Protein AF-A0A4Y2S2P9-F1 (afdb_monomer)

pLDDT: mean 84.43, std 17.26, range [36.56, 97.88]

Mean predicted aligned error: 10.88 Å

Structure (mmCIF, N/CA/C/O backbone):
data_AF-A0A4Y2S2P9-F1
#
_entry.id   AF-A0A4Y2S2P9-F1
#
loop_
_atom_site.group_PDB
_atom_site.id
_atom_site.type_symbol
_atom_site.label_atom_id
_atom_site.label_alt_id
_atom_site.label_comp_id
_atom_site.label_asym_id
_atom_site.label_entity_id
_atom_site.label_seq_id
_atom_site.pdbx_PDB_ins_code
_atom_site.Cartn_x
_atom_site.Cartn_y
_atom_site.Cartn_z
_atom_site.occupancy
_atom_site.B_iso_or_equiv
_atom_site.auth_seq_id
_atom_site.auth_comp_id
_atom_site.auth_asym_id
_atom_site.auth_atom_id
_atom_site.pdbx_PDB_model_num
ATOM 1 N N . MET A 1 1 ? 59.495 18.135 -15.389 1.00 42.56 1 MET A N 1
ATOM 2 C CA . MET A 1 1 ? 59.940 19.502 -15.032 1.00 42.56 1 MET A CA 1
ATOM 3 C C . MET A 1 1 ? 60.113 20.260 -16.337 1.00 42.56 1 MET A C 1
ATOM 5 O O . MET A 1 1 ? 60.839 19.697 -17.151 1.00 42.56 1 MET A O 1
ATOM 9 N N . PRO A 1 2 ? 59.490 21.429 -16.604 1.00 45.44 2 PRO A N 1
ATOM 10 C CA . PRO A 1 2 ? 58.571 22.303 -15.830 1.00 45.44 2 PRO A CA 1
ATOM 11 C C . PRO A 1 2 ? 57.097 22.162 -16.327 1.00 45.44 2 PRO A C 1
ATOM 13 O O . PRO A 1 2 ? 56.893 21.537 -17.357 1.00 45.44 2 PRO A O 1
ATOM 16 N N . VAL A 1 3 ? 55.972 22.503 -15.675 1.00 44.47 3 VAL A N 1
ATOM 17 C CA . VAL A 1 3 ? 55.506 23.464 -14.643 1.00 44.47 3 VAL A CA 1
ATOM 18 C C . VAL A 1 3 ? 54.916 24.780 -15.211 1.00 44.47 3 VAL A C 1
ATOM 20 O O . VAL A 1 3 ? 55.645 25.568 -15.799 1.00 44.47 3 VAL A O 1
ATOM 23 N N . LEU A 1 4 ? 53.617 24.994 -14.890 1.00 42.38 4 LEU A N 1
ATOM 24 C CA . LEU A 1 4 ? 52.751 26.205 -14.946 1.00 42.38 4 LEU A CA 1
ATOM 25 C C . LEU A 1 4 ? 52.303 26.680 -16.350 1.00 42.38 4 LEU A C 1
ATOM 27 O O . LEU A 1 4 ? 53.098 26.753 -17.268 1.00 42.38 4 LEU A O 1
ATOM 31 N N . SER A 1 5 ? 51.035 27.014 -16.611 1.00 36.56 5 SER A N 1
ATOM 32 C CA . SER A 1 5 ? 50.069 27.723 -15.764 1.00 36.56 5 SER A CA 1
ATOM 33 C C . SER A 1 5 ? 48.625 27.357 -16.141 1.00 36.56 5 SER A C 1
ATOM 35 O O . SER A 1 5 ? 48.214 27.493 -17.291 1.00 36.56 5 SER A O 1
ATOM 37 N N . ALA A 1 6 ? 47.860 26.905 -15.148 1.00 52.28 6 ALA A N 1
ATOM 38 C CA . ALA A 1 6 ? 46.411 26.791 -15.195 1.00 52.28 6 ALA A CA 1
ATOM 39 C C . ALA A 1 6 ? 45.817 28.088 -14.642 1.00 52.28 6 ALA A C 1
ATOM 41 O O . ALA A 1 6 ? 45.604 28.186 -13.437 1.00 52.28 6 ALA A O 1
ATOM 42 N N . VAL A 1 7 ? 45.585 29.092 -15.487 1.00 50.22 7 VAL A N 1
ATOM 43 C CA . VAL A 1 7 ? 44.859 30.302 -15.082 1.00 50.22 7 VAL A CA 1
ATOM 44 C C . VAL A 1 7 ? 44.001 30.794 -16.258 1.00 50.22 7 VAL A C 1
ATOM 46 O O . VAL A 1 7 ? 44.499 30.998 -17.359 1.00 50.22 7 VAL A O 1
ATOM 49 N N . ASP A 1 8 ? 42.704 30.947 -15.978 1.00 45.50 8 ASP A N 1
ATOM 50 C CA . ASP A 1 8 ? 41.694 31.710 -16.727 1.00 45.50 8 ASP A CA 1
ATOM 51 C C . ASP A 1 8 ? 40.999 31.134 -17.972 1.00 45.50 8 ASP A C 1
ATOM 53 O O . ASP A 1 8 ? 40.745 31.829 -18.950 1.00 45.50 8 ASP A O 1
ATOM 57 N N . LEU A 1 9 ? 40.455 29.920 -17.846 1.00 45.88 9 LEU A N 1
ATOM 58 C CA . LEU A 1 9 ? 39.192 29.568 -18.521 1.00 45.88 9 LEU A CA 1
ATOM 59 C C . LEU A 1 9 ? 38.060 29.432 -17.493 1.00 45.88 9 LEU A C 1
ATOM 61 O O . LEU A 1 9 ? 37.454 28.382 -17.304 1.00 45.88 9 LEU A O 1
ATOM 65 N N . LYS A 1 10 ? 37.783 30.541 -16.798 1.00 52.06 10 LYS A N 1
ATOM 66 C CA . LYS A 1 10 ? 36.570 30.755 -15.993 1.00 52.06 10 LYS A CA 1
ATOM 67 C C . LYS A 1 10 ? 35.602 31.669 -16.760 1.00 52.06 10 LYS A C 1
ATOM 69 O O . LYS A 1 10 ? 35.110 32.657 -16.231 1.00 52.06 10 LYS A O 1
ATOM 74 N N . VAL A 1 11 ? 35.353 31.374 -18.037 1.00 51.25 11 VAL A N 1
ATOM 75 C CA . VAL A 1 11 ? 34.374 32.119 -18.843 1.00 51.25 11 VAL A CA 1
ATOM 76 C C . VAL A 1 11 ? 32.996 31.484 -18.646 1.00 51.25 11 VAL A C 1
ATOM 78 O O . VAL A 1 11 ? 32.699 30.440 -19.212 1.00 51.25 11 VAL A O 1
ATOM 81 N N . ASN A 1 12 ? 32.205 32.110 -17.770 1.00 50.22 12 ASN A N 1
ATOM 82 C CA . ASN A 1 12 ? 30.737 32.096 -17.679 1.00 50.22 12 ASN A CA 1
ATOM 83 C C . ASN A 1 12 ? 29.993 30.987 -18.452 1.00 50.22 12 ASN A C 1
ATOM 85 O O . ASN A 1 12 ? 29.427 31.241 -19.515 1.00 50.22 12 ASN A O 1
ATOM 89 N N . LEU A 1 13 ? 29.884 29.788 -17.870 1.00 56.06 13 LEU A N 1
ATOM 90 C CA . LEU A 1 13 ? 28.815 28.868 -18.253 1.00 56.06 13 LEU A CA 1
ATOM 91 C C . LEU A 1 13 ? 27.548 29.310 -17.495 1.00 56.06 13 LEU A C 1
ATOM 93 O O . LEU A 1 13 ? 27.602 29.379 -16.260 1.00 56.06 13 LEU A O 1
ATOM 97 N N . PRO A 1 14 ? 26.418 29.634 -18.161 1.00 53.72 14 PRO A N 1
ATOM 98 C CA . PRO A 1 14 ? 25.154 29.807 -17.449 1.00 53.72 14 PRO A CA 1
ATOM 99 C C . PRO A 1 14 ? 24.926 28.541 -16.623 1.00 53.72 14 PRO A C 1
ATOM 101 O O . PRO A 1 14 ? 25.331 27.462 -17.055 1.00 53.72 14 PRO A O 1
ATOM 104 N N . ARG A 1 15 ? 24.344 28.656 -15.423 1.00 59.75 15 ARG A N 1
ATOM 105 C CA . ARG A 1 15 ? 24.010 27.498 -14.582 1.00 59.75 15 ARG A CA 1
ATOM 106 C C . ARG A 1 15 ? 23.039 26.585 -15.338 1.00 59.75 15 ARG A C 1
ATOM 108 O O . ARG A 1 15 ? 21.835 26.648 -15.117 1.00 59.75 15 ARG A O 1
ATOM 115 N N . LEU A 1 16 ? 23.544 25.750 -16.238 1.00 61.72 16 LEU A N 1
ATOM 116 C CA . LEU A 1 16 ? 22.800 24.658 -16.816 1.00 61.72 16 LEU A CA 1
ATOM 117 C C . LEU A 1 16 ? 22.726 23.644 -15.683 1.00 61.72 16 LEU A C 1
ATOM 119 O O . LEU A 1 16 ? 23.666 22.889 -15.441 1.00 61.72 16 LEU A O 1
ATOM 123 N N . SER A 1 17 ? 21.656 23.719 -14.895 1.00 68.69 17 SER A N 1
ATOM 124 C CA . SER A 1 17 ? 21.305 22.636 -13.993 1.00 68.69 17 SER A CA 1
ATOM 125 C C . SER A 1 17 ? 21.122 21.413 -14.876 1.00 68.69 17 SER A C 1
ATOM 127 O O . SER A 1 17 ? 20.101 21.302 -15.554 1.00 68.69 17 SER A O 1
ATOM 129 N N . VAL A 1 18 ? 22.134 20.549 -14.942 1.00 73.50 18 VAL A N 1
ATOM 130 C CA . VAL A 1 18 ? 21.986 19.240 -15.569 1.00 73.50 18 VAL A CA 1
ATOM 131 C C . VAL A 1 18 ? 20.805 18.591 -14.851 1.00 73.50 18 VAL A C 1
ATOM 133 O O . VAL A 1 18 ? 20.877 18.437 -13.627 1.00 73.50 18 VAL A O 1
ATOM 136 N N . PRO A 1 19 ? 19.682 18.321 -15.539 1.00 75.94 19 PRO A N 1
ATOM 137 C CA . PRO A 1 19 ? 18.554 17.688 -14.888 1.00 75.94 19 PRO A CA 1
ATOM 138 C C . PRO A 1 19 ? 19.038 16.346 -14.342 1.00 75.94 19 PRO A C 1
ATOM 140 O O . PRO A 1 19 ? 19.625 15.544 -15.066 1.00 75.94 19 PRO A O 1
ATOM 143 N N . VAL A 1 20 ? 18.851 16.137 -13.041 1.00 84.62 20 VAL A N 1
ATOM 144 C CA . VAL A 1 20 ? 19.130 14.846 -12.416 1.00 84.62 20 VAL A CA 1
ATOM 145 C C . VAL A 1 20 ? 18.171 13.837 -13.036 1.00 84.62 20 VAL A C 1
ATOM 147 O O . VAL A 1 20 ? 16.954 14.019 -12.952 1.00 84.62 20 VAL A O 1
ATOM 150 N N . SER A 1 21 ? 18.713 12.795 -13.667 1.00 85.81 21 SER A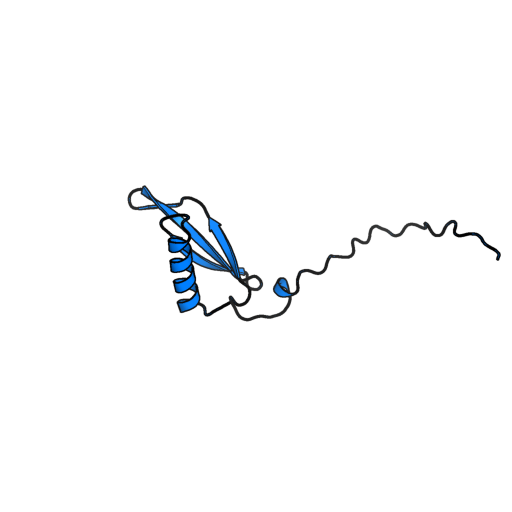 N 1
ATOM 151 C CA . SER A 1 21 ? 17.910 11.680 -14.166 1.00 85.81 21 SER A CA 1
ATOM 152 C C . SER A 1 21 ? 17.105 11.083 -13.015 1.00 85.81 21 SER A C 1
ATOM 154 O O . SER A 1 21 ? 17.637 10.833 -11.931 1.00 85.81 21 SER A O 1
ATOM 156 N N . LEU A 1 22 ? 15.807 10.881 -13.237 1.00 84.19 22 LEU A N 1
ATOM 157 C CA . LEU A 1 22 ? 14.967 10.190 -12.265 1.00 84.19 22 LEU A CA 1
ATOM 158 C C . LEU A 1 22 ? 15.442 8.728 -12.127 1.00 84.19 22 LEU A C 1
ATOM 160 O O . LEU A 1 22 ? 15.995 8.182 -13.083 1.00 84.19 22 LEU A O 1
ATOM 164 N N . PRO A 1 23 ? 15.238 8.087 -10.960 1.00 86.12 23 PRO A N 1
ATOM 165 C CA . PRO A 1 23 ? 15.485 6.655 -10.801 1.00 86.12 23 PRO A CA 1
ATOM 166 C C . PRO A 1 23 ? 14.756 5.845 -11.879 1.00 86.12 23 PRO A C 1
ATOM 168 O O . PRO A 1 23 ? 13.619 6.186 -12.210 1.00 86.12 23 PRO A O 1
ATOM 171 N N . ALA A 1 24 ? 15.391 4.781 -12.382 1.00 84.00 24 ALA A N 1
ATOM 172 C CA . ALA A 1 24 ? 14.847 3.925 -13.441 1.00 84.00 24 ALA A CA 1
ATOM 173 C C . ALA A 1 24 ? 13.432 3.421 -13.111 1.00 84.00 24 ALA A C 1
ATOM 175 O O . ALA A 1 24 ? 12.542 3.511 -13.948 1.00 84.00 24 ALA A O 1
ATOM 176 N N . ASP A 1 25 ? 13.183 3.067 -11.850 1.00 79.94 25 ASP A N 1
ATOM 177 C CA . ASP A 1 25 ? 11.887 2.603 -11.331 1.00 79.94 25 ASP A CA 1
ATOM 178 C C . ASP A 1 25 ? 10.736 3.628 -11.457 1.00 79.94 25 ASP A C 1
ATOM 180 O O . ASP A 1 25 ? 9.586 3.333 -11.127 1.00 79.94 25 ASP A O 1
ATOM 184 N N . ARG A 1 26 ? 11.033 4.866 -11.882 1.00 78.44 26 ARG A N 1
ATOM 185 C CA . ARG A 1 26 ? 10.052 5.930 -12.155 1.00 78.44 26 ARG A CA 1
ATOM 186 C C . ARG A 1 26 ? 9.900 6.280 -13.636 1.00 78.44 26 ARG A C 1
ATOM 188 O O . ARG A 1 26 ? 9.119 7.180 -13.942 1.00 78.44 26 ARG A O 1
ATOM 195 N N . VAL A 1 27 ? 10.668 5.653 -14.524 1.00 82.25 27 VAL A N 1
ATOM 196 C CA . VAL A 1 27 ? 10.759 6.050 -15.939 1.00 82.25 27 VAL A CA 1
ATOM 197 C C . VAL A 1 27 ? 10.679 4.859 -16.885 1.00 82.25 27 VAL A C 1
ATOM 199 O O . VAL A 1 27 ? 10.078 4.991 -17.946 1.00 82.25 27 VAL A O 1
ATOM 202 N N . GLU A 1 28 ? 11.262 3.723 -16.510 1.00 86.06 28 GLU A N 1
ATOM 203 C CA . GLU A 1 28 ? 11.196 2.489 -17.289 1.00 86.06 28 GLU A CA 1
ATOM 204 C C . GLU A 1 28 ? 9.805 1.865 -17.179 1.00 86.06 28 GLU A C 1
ATOM 206 O O . GLU A 1 28 ? 9.201 1.888 -16.107 1.00 86.06 28 GLU A O 1
ATOM 211 N N . ASP A 1 29 ? 9.306 1.305 -18.280 1.00 84.50 29 ASP A N 1
ATOM 212 C CA . ASP A 1 29 ? 8.022 0.607 -18.297 1.00 84.50 29 ASP A CA 1
ATOM 213 C C . ASP A 1 29 ? 8.061 -0.622 -17.373 1.00 84.50 29 ASP A C 1
ATOM 215 O O . ASP A 1 29 ? 9.005 -1.412 -17.399 1.00 84.50 29 ASP A O 1
ATOM 219 N N . SER A 1 30 ? 7.008 -0.809 -16.578 1.00 86.44 30 SER A N 1
ATOM 220 C CA . SER A 1 30 ? 6.827 -1.973 -15.704 1.00 86.44 30 SER A CA 1
ATOM 221 C C . SER A 1 30 ? 5.354 -2.363 -15.631 1.00 86.44 30 SER A C 1
ATOM 223 O O . SER A 1 30 ? 4.482 -1.631 -16.094 1.00 86.44 30 SER A O 1
ATOM 225 N N . ALA A 1 31 ? 5.024 -3.530 -15.094 1.00 89.06 31 ALA A N 1
ATOM 226 C CA . ALA A 1 31 ? 3.635 -3.905 -14.884 1.00 89.06 31 ALA A CA 1
ATOM 227 C C . ALA A 1 31 ? 2.974 -3.027 -13.802 1.00 89.06 31 ALA A C 1
ATOM 229 O O . ALA A 1 31 ? 3.605 -2.480 -12.892 1.00 89.06 31 ALA A O 1
ATOM 230 N N . VAL A 1 32 ? 1.646 -2.888 -13.872 1.00 90.00 32 VAL A N 1
ATOM 231 C CA . VAL A 1 32 ? 0.890 -2.148 -12.852 1.00 90.00 32 VAL A CA 1
ATOM 232 C C . VAL A 1 32 ? 1.091 -2.822 -11.491 1.00 90.00 32 VAL A C 1
ATOM 234 O O . VAL A 1 32 ? 0.784 -3.999 -11.346 1.00 90.00 32 VAL A O 1
ATOM 237 N N . PHE A 1 33 ? 1.538 -2.048 -10.496 1.00 92.19 33 PHE A N 1
ATOM 238 C CA . PHE A 1 33 ? 1.917 -2.519 -9.154 1.00 92.19 33 PHE A CA 1
ATOM 239 C C . PHE A 1 33 ? 3.178 -3.403 -9.074 1.00 92.19 33 PHE A C 1
ATOM 241 O O . PHE A 1 33 ? 3.367 -4.054 -8.055 1.00 92.19 33 PHE A O 1
ATOM 248 N N . GLU A 1 34 ? 4.064 -3.377 -10.072 1.00 92.56 34 GLU A N 1
ATOM 249 C CA . GLU A 1 34 ? 5.398 -3.996 -9.959 1.00 92.56 34 GLU A CA 1
ATOM 250 C C . GLU A 1 34 ? 6.309 -3.176 -9.030 1.00 92.56 34 GLU A C 1
ATOM 252 O O . GLU A 1 34 ? 6.881 -3.677 -8.072 1.00 92.56 34 GLU A O 1
ATOM 257 N N . VAL A 1 35 ? 6.349 -1.853 -9.216 1.00 92.38 35 VAL A N 1
ATOM 258 C CA . VAL A 1 35 ? 7.040 -0.942 -8.291 1.00 92.38 35 VAL A CA 1
ATOM 259 C C . VAL A 1 35 ? 6.013 -0.252 -7.400 1.00 92.38 35 VAL A C 1
ATOM 261 O O . VAL A 1 35 ? 5.240 0.598 -7.865 1.00 92.38 35 VAL A O 1
ATOM 264 N N . VAL A 1 36 ? 6.006 -0.613 -6.112 1.00 94.75 36 VAL A N 1
ATOM 265 C CA . VAL A 1 36 ? 5.005 -0.149 -5.141 1.00 94.75 36 VAL A CA 1
ATOM 266 C C . VAL A 1 36 ? 5.636 0.638 -3.999 1.00 94.75 36 VAL A C 1
ATOM 268 O O . VAL A 1 36 ? 6.449 0.118 -3.242 1.00 94.75 36 VAL A O 1
ATOM 271 N N . GLY A 1 37 ? 5.199 1.884 -3.825 1.00 94.69 37 GLY A N 1
ATOM 272 C CA . GLY A 1 37 ? 5.413 2.647 -2.598 1.00 94.69 37 GLY A CA 1
ATOM 273 C C . GLY A 1 37 ? 4.290 2.381 -1.599 1.00 94.69 37 GLY A C 1
ATOM 274 O O . GLY A 1 37 ? 3.121 2.340 -1.988 1.00 94.69 37 GLY A O 1
ATOM 275 N N . VAL A 1 38 ? 4.632 2.230 -0.321 1.00 96.44 38 VAL A N 1
ATOM 276 C CA . VAL A 1 38 ? 3.675 1.969 0.762 1.00 96.44 38 VAL A CA 1
ATOM 277 C C . VAL A 1 38 ? 3.703 3.114 1.764 1.00 96.44 38 VAL A C 1
ATOM 279 O O . VAL A 1 38 ? 4.778 3.497 2.218 1.00 96.44 38 VAL A O 1
ATOM 282 N N . ASP A 1 39 ? 2.531 3.619 2.134 1.00 96.00 39 ASP A N 1
ATOM 283 C CA . ASP A 1 39 ? 2.381 4.624 3.189 1.00 96.00 39 ASP A CA 1
ATOM 284 C C . ASP A 1 39 ? 1.145 4.341 4.060 1.00 96.00 39 ASP A C 1
ATOM 286 O O . ASP A 1 39 ? 0.283 3.534 3.703 1.00 96.00 39 ASP A O 1
ATOM 290 N N . LEU A 1 40 ? 1.059 4.989 5.218 1.00 95.75 40 LEU A N 1
ATOM 291 C CA . LEU A 1 40 ? -0.054 4.894 6.158 1.00 95.75 40 LEU A CA 1
ATOM 292 C C . LEU A 1 40 ? -0.589 6.293 6.462 1.00 95.75 40 LEU A C 1
ATOM 294 O O . LEU A 1 40 ? 0.060 7.096 7.131 1.00 95.75 40 LEU A O 1
ATOM 298 N N . ALA A 1 41 ? -1.814 6.569 6.019 1.00 94.88 41 ALA A N 1
ATOM 299 C CA . ALA A 1 41 ? -2.507 7.806 6.347 1.00 94.88 41 ALA A CA 1
ATOM 300 C C . ALA A 1 41 ? -3.329 7.639 7.626 1.00 94.88 41 ALA A C 1
ATOM 302 O O . ALA A 1 41 ? -3.926 6.587 7.870 1.00 94.88 41 ALA A O 1
ATOM 303 N N . GLY A 1 42 ? -3.310 8.709 8.426 1.00 85.81 42 GLY A N 1
ATOM 304 C CA . GLY A 1 42 ? -3.704 8.760 9.830 1.00 85.81 42 GLY A CA 1
ATOM 305 C C . GLY A 1 42 ? -5.152 8.380 10.165 1.00 85.81 42 GLY A C 1
ATOM 306 O O . GLY A 1 42 ? -5.870 7.798 9.355 1.00 85.81 42 GLY A O 1
ATOM 307 N N . PRO A 1 43 ? -5.585 8.681 11.404 1.00 89.75 43 PRO A N 1
ATOM 308 C CA . PRO A 1 43 ? -6.824 8.141 11.935 1.00 89.75 43 PRO A CA 1
ATOM 309 C C . PRO A 1 43 ? -8.034 8.681 11.171 1.00 89.75 43 PRO A C 1
ATOM 311 O O . PRO A 1 43 ? -8.434 9.833 11.329 1.00 89.75 43 PRO A O 1
ATOM 314 N N . LEU A 1 44 ? -8.628 7.813 10.364 1.00 94.06 44 LEU A N 1
ATOM 315 C CA . LEU A 1 44 ? -9.941 7.991 9.779 1.00 94.06 44 LEU A CA 1
ATOM 316 C C . LEU A 1 44 ? -10.976 7.465 10.770 1.00 94.06 44 LEU A C 1
ATOM 318 O O . LEU A 1 44 ? -10.765 6.450 11.434 1.00 94.06 44 LEU A O 1
ATOM 322 N N . TYR A 1 45 ? -12.112 8.145 10.857 1.00 94.62 45 TYR A N 1
ATOM 323 C CA . TYR A 1 45 ? -13.233 7.696 11.671 1.00 94.62 45 TYR A CA 1
ATOM 324 C C . TYR A 1 45 ? -14.332 7.193 10.746 1.00 94.62 45 TYR A C 1
ATOM 326 O O . TYR A 1 45 ? -14.949 7.970 10.018 1.00 94.62 45 TYR A O 1
ATOM 334 N N . ILE A 1 46 ? -14.560 5.881 10.759 1.00 91.25 46 ILE A N 1
ATOM 335 C CA . ILE A 1 46 ? -15.715 5.288 10.080 1.00 91.25 46 ILE A CA 1
ATOM 336 C C . ILE A 1 46 ? -16.958 5.408 10.972 1.00 91.25 46 ILE A C 1
ATOM 338 O O . ILE A 1 46 ? -16.900 5.929 12.092 1.00 91.25 46 ILE A O 1
ATOM 342 N N . LYS A 1 47 ? -18.111 4.942 10.472 1.00 92.06 47 LYS A N 1
ATOM 343 C CA . LYS A 1 47 ? -19.375 4.939 11.227 1.00 92.06 47 LYS A CA 1
ATOM 344 C C . LYS A 1 47 ? -19.154 4.388 12.644 1.00 92.06 47 LYS A C 1
ATOM 346 O O . LYS A 1 47 ? -18.357 3.476 12.837 1.00 92.06 47 LYS A O 1
ATOM 351 N N . GLN A 1 48 ? -19.867 4.959 13.618 1.00 90.50 48 GLN A N 1
ATOM 352 C CA . GLN A 1 48 ? -19.729 4.649 15.053 1.00 90.50 48 GLN A CA 1
ATOM 353 C C . GLN A 1 48 ? -18.397 5.113 15.673 1.00 90.50 48 GLN A C 1
ATOM 355 O O . GLN A 1 48 ? -17.966 4.567 16.683 1.00 90.50 48 GLN A O 1
ATOM 360 N N . SER A 1 49 ? -17.743 6.120 15.082 1.00 89.88 49 SER A N 1
ATOM 361 C CA . SER A 1 49 ? -16.501 6.716 15.600 1.00 89.88 49 SER A CA 1
ATOM 362 C C . SER A 1 49 ? -15.353 5.709 15.757 1.00 89.88 49 SER A C 1
ATOM 364 O O . SER A 1 49 ? -14.456 5.898 16.578 1.00 89.88 49 SER A O 1
ATOM 366 N N . THR A 1 50 ? -15.361 4.639 14.955 1.00 93.31 50 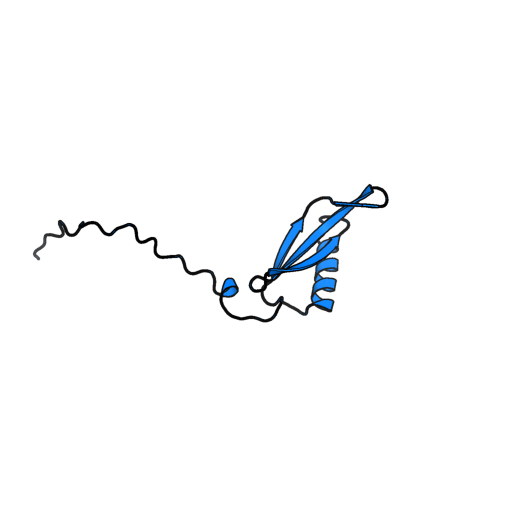THR A N 1
ATOM 367 C CA . THR A 1 50 ? -14.284 3.645 14.968 1.00 93.31 50 THR A CA 1
ATOM 368 C C . THR A 1 50 ? -13.070 4.210 14.245 1.00 93.31 50 THR A C 1
ATOM 370 O O . THR A 1 50 ? -13.151 4.580 13.073 1.00 93.31 50 THR A O 1
ATOM 373 N N . LYS A 1 51 ? -11.942 4.270 14.954 1.00 94.31 51 LYS A N 1
ATOM 374 C CA . LYS A 1 51 ? -10.658 4.719 14.418 1.00 94.31 51 LYS A CA 1
ATOM 375 C C . LYS A 1 51 ? -10.044 3.629 13.540 1.00 94.31 51 LYS A C 1
ATOM 377 O O . LYS A 1 51 ? -9.824 2.516 14.010 1.00 94.31 51 LYS A O 1
ATOM 382 N N . VAL A 1 52 ? -9.709 3.977 12.307 1.00 96.19 52 VAL A N 1
ATOM 383 C CA . VAL A 1 52 ? -8.962 3.138 11.362 1.00 96.19 52 VAL A CA 1
ATOM 384 C C . VAL A 1 52 ? -7.845 3.959 10.725 1.00 96.19 52 VAL A C 1
ATOM 386 O O . VAL A 1 52 ? -7.863 5.184 10.786 1.00 96.19 52 VAL A O 1
ATOM 389 N N . LEU A 1 53 ? -6.867 3.304 10.118 1.00 96.88 53 LEU A N 1
ATOM 390 C CA . LEU A 1 53 ? -5.859 3.935 9.270 1.00 96.88 53 LEU A CA 1
ATOM 391 C C . LEU A 1 53 ? -6.023 3.415 7.846 1.00 96.88 53 LEU A C 1
ATOM 393 O O . LEU A 1 53 ? -6.481 2.289 7.651 1.00 96.88 53 LEU A O 1
ATOM 397 N N . ALA A 1 54 ? -5.640 4.222 6.862 1.00 97.00 54 ALA A N 1
ATOM 398 C CA . ALA A 1 54 ? -5.598 3.785 5.473 1.00 97.00 54 ALA A CA 1
ATOM 399 C C . ALA A 1 54 ? -4.168 3.393 5.103 1.00 97.00 54 ALA A C 1
ATOM 401 O O . ALA A 1 54 ? -3.260 4.216 5.204 1.00 97.00 54 ALA A O 1
ATOM 402 N N . VAL A 1 55 ? -3.973 2.157 4.654 1.00 97.88 55 VAL A N 1
ATOM 403 C CA . VAL A 1 55 ? -2.741 1.729 3.992 1.00 97.88 55 VAL A CA 1
ATOM 404 C C . VAL A 1 55 ? -2.847 2.102 2.520 1.00 97.88 55 VAL A C 1
ATOM 406 O O . VAL A 1 55 ? -3.818 1.741 1.852 1.00 97.88 55 VAL A O 1
ATOM 409 N N . LEU A 1 56 ? -1.854 2.829 2.020 1.00 97.38 56 LEU A N 1
ATOM 410 C CA . LEU A 1 56 ? -1.766 3.279 0.640 1.00 97.38 56 LEU A CA 1
ATOM 411 C C . LEU A 1 56 ? -0.711 2.459 -0.087 1.00 97.38 56 LEU A C 1
ATOM 413 O O . LEU A 1 56 ? 0.472 2.567 0.219 1.00 97.38 56 LEU A O 1
ATOM 417 N N . TYR A 1 57 ? -1.136 1.686 -1.079 1.00 97.19 57 TYR A N 1
ATOM 418 C CA . TYR A 1 57 ? -0.249 1.030 -2.032 1.00 97.19 57 TYR A CA 1
ATOM 419 C C . TYR A 1 57 ? -0.264 1.833 -3.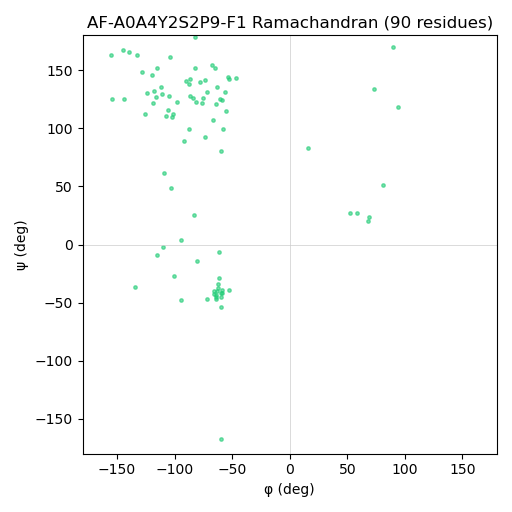327 1.00 97.19 57 TYR A C 1
ATOM 421 O O . TYR A 1 57 ? -1.284 1.919 -4.016 1.00 97.19 57 TYR A O 1
ATOM 429 N N . THR A 1 58 ? 0.863 2.458 -3.635 1.00 95.62 58 THR A N 1
ATOM 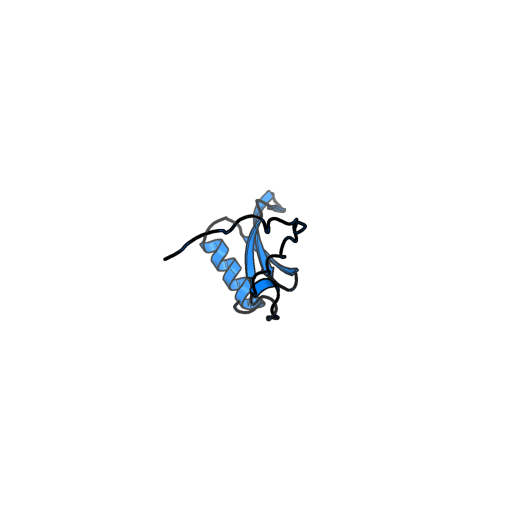430 C CA . THR A 1 58 ? 1.011 3.409 -4.737 1.00 95.62 58 THR A CA 1
ATOM 431 C C . THR A 1 58 ? 1.891 2.815 -5.822 1.00 95.62 58 THR A C 1
ATOM 433 O O . THR A 1 58 ? 2.973 2.323 -5.532 1.00 95.62 58 THR A O 1
ATOM 436 N N . CYS A 1 59 ? 1.446 2.839 -7.075 1.00 93.00 59 CYS A N 1
ATOM 437 C CA . CYS A 1 59 ? 2.270 2.405 -8.201 1.00 93.00 59 CYS A CA 1
ATOM 438 C C . CYS A 1 59 ? 3.131 3.570 -8.705 1.00 93.00 59 CYS A C 1
ATOM 440 O O . CYS A 1 59 ? 2.594 4.638 -9.018 1.00 93.00 59 CYS A O 1
ATOM 442 N N . ALA A 1 60 ? 4.446 3.354 -8.813 1.00 87.56 60 ALA A N 1
ATOM 443 C CA . ALA A 1 60 ? 5.414 4.403 -9.140 1.00 87.56 60 ALA A CA 1
ATOM 444 C C . ALA A 1 60 ? 5.210 5.036 -10.530 1.00 87.56 60 ALA A C 1
ATOM 446 O O . ALA A 1 60 ? 5.421 6.239 -10.684 1.00 87.56 60 ALA A O 1
ATOM 447 N N . LEU A 1 61 ? 4.763 4.253 -11.516 1.00 85.81 61 LEU A N 1
ATOM 448 C CA . LEU A 1 61 ? 4.645 4.694 -12.911 1.00 85.81 61 LEU A CA 1
ATOM 449 C C . LEU A 1 61 ? 3.249 5.217 -13.255 1.00 85.81 61 LEU A C 1
ATOM 451 O O . LEU A 1 61 ? 3.088 6.300 -13.815 1.00 85.81 61 LEU A O 1
ATOM 455 N N . TYR A 1 62 ? 2.215 4.462 -12.884 1.00 87.25 62 TYR A N 1
ATOM 456 C CA . TYR A 1 62 ? 0.860 4.687 -13.399 1.00 87.25 62 TYR A CA 1
ATOM 457 C C . TYR A 1 62 ? -0.017 5.570 -12.515 1.00 87.25 62 TYR A C 1
ATOM 459 O O . TYR A 1 62 ? -1.202 5.731 -12.799 1.00 87.25 62 TYR A O 1
ATOM 467 N N . ARG A 1 63 ? 0.525 6.118 -11.416 1.00 86.06 63 ARG A N 1
ATOM 468 C CA . ARG A 1 63 ? -0.248 6.865 -10.403 1.00 86.06 63 ARG A CA 1
ATOM 469 C C . ARG A 1 63 ? -1.469 6.082 -9.889 1.00 86.06 63 ARG A C 1
ATOM 471 O O . ARG A 1 63 ? -2.461 6.671 -9.464 1.00 86.06 63 ARG A O 1
ATOM 478 N N . ALA A 1 64 ? -1.402 4.752 -9.940 1.00 92.06 64 ALA A N 1
ATOM 479 C CA . ALA A 1 64 ? -2.453 3.879 -9.442 1.00 92.06 64 ALA A CA 1
ATOM 480 C C . ALA A 1 64 ? -2.370 3.788 -7.915 1.00 92.06 64 ALA A C 1
ATOM 482 O O . ALA A 1 64 ? -1.279 3.695 -7.349 1.00 92.06 64 ALA A O 1
ATOM 483 N N . LEU A 1 65 ? -3.529 3.795 -7.260 1.00 94.69 65 LEU A N 1
ATOM 484 C CA . LEU A 1 65 ? -3.655 3.705 -5.808 1.00 94.69 65 LEU A CA 1
ATOM 485 C C . LEU A 1 65 ? -4.549 2.518 -5.444 1.00 94.69 65 LEU A C 1
ATOM 487 O O . LEU A 1 65 ? -5.655 2.373 -5.967 1.00 94.69 65 LEU A O 1
ATOM 491 N N . HIS A 1 66 ? -4.081 1.679 -4.525 1.00 96.19 66 HIS A N 1
ATOM 492 C CA . HIS A 1 66 ? -4.897 0.690 -3.833 1.00 96.19 66 HIS A CA 1
ATOM 493 C C . HIS A 1 66 ? -4.920 1.032 -2.346 1.00 96.19 66 HIS A C 1
ATOM 495 O O . HIS A 1 66 ? -3.873 1.227 -1.735 1.00 96.19 66 HIS A O 1
ATOM 501 N N . LEU A 1 67 ? -6.123 1.134 -1.788 1.00 96.12 67 LEU A N 1
ATOM 502 C CA . LEU A 1 67 ? -6.343 1.514 -0.400 1.00 96.12 67 LEU A CA 1
ATOM 503 C C . LEU A 1 67 ? -6.897 0.324 0.371 1.00 96.12 67 LEU A C 1
ATOM 505 O O . LEU A 1 67 ? -7.820 -0.343 -0.097 1.00 96.12 67 LEU A O 1
ATOM 509 N N . GLU A 1 68 ? -6.356 0.112 1.561 1.00 96.69 68 GLU A N 1
ATOM 510 C CA . GLU A 1 68 ? -6.847 -0.857 2.537 1.00 96.69 68 GLU A CA 1
ATOM 511 C C . GLU A 1 68 ? -7.048 -0.179 3.889 1.00 96.69 68 GLU A C 1
ATOM 513 O O . GLU A 1 68 ? -6.342 0.772 4.222 1.00 96.69 68 GLU A O 1
ATOM 518 N N . LEU A 1 69 ? -8.021 -0.646 4.670 1.00 95.88 69 LEU A N 1
ATOM 519 C CA . LEU A 1 69 ? -8.294 -0.095 5.998 1.00 95.88 69 LEU A CA 1
ATOM 520 C C . LEU A 1 69 ? -7.785 -1.047 7.075 1.00 95.88 69 LEU A C 1
ATOM 522 O O . LEU A 1 69 ? -8.151 -2.219 7.109 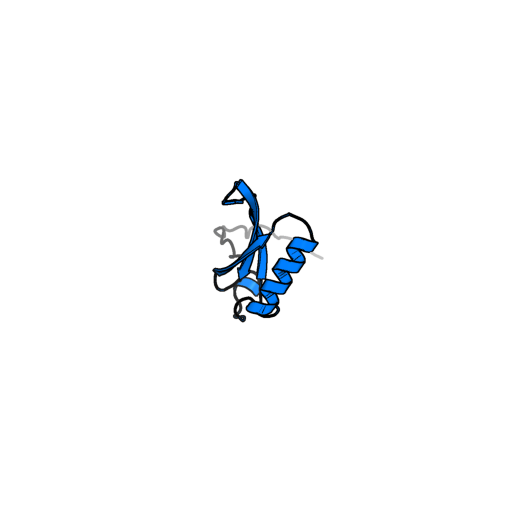1.00 95.88 69 LEU A O 1
ATOM 526 N N . VAL A 1 70 ? -6.990 -0.521 8.003 1.00 96.69 70 VAL A N 1
ATOM 527 C CA . VAL A 1 70 ? -6.457 -1.275 9.142 1.00 96.69 70 VAL A CA 1
ATOM 528 C C . VAL A 1 70 ? -6.915 -0.665 10.461 1.00 96.69 70 VAL A C 1
ATOM 530 O O . VAL A 1 70 ? -7.064 0.547 10.598 1.00 96.69 70 VAL A O 1
ATOM 533 N N . SER A 1 71 ? -7.135 -1.505 11.468 1.00 94.06 71 SER A N 1
ATOM 534 C CA . SER A 1 71 ? -7.609 -1.074 12.791 1.00 94.06 71 SER A CA 1
ATOM 535 C C . SER A 1 71 ? -6.500 -0.519 13.695 1.00 94.06 71 SER A C 1
ATOM 537 O O . SER A 1 71 ? -6.782 0.090 14.727 1.00 94.06 71 SER A O 1
ATOM 539 N N . SER A 1 72 ? -5.229 -0.733 13.346 1.00 94.06 72 SER A N 1
ATOM 540 C CA . SER A 1 72 ? -4.078 -0.326 14.156 1.00 94.06 72 SER A CA 1
ATOM 541 C C . SER A 1 72 ? -2.822 -0.138 13.306 1.00 94.06 72 SER A C 1
ATOM 543 O O . SER A 1 72 ? -2.736 -0.649 12.194 1.00 94.06 72 SER A O 1
ATOM 545 N N . LEU A 1 73 ? -1.825 0.553 13.865 1.00 94.69 73 LEU A N 1
ATOM 546 C CA . LEU A 1 73 ? -0.481 0.705 13.291 1.00 94.69 73 LEU A CA 1
ATOM 547 C C . LEU A 1 73 ? 0.427 -0.504 13.615 1.00 94.69 73 LEU A C 1
ATOM 549 O O . LEU A 1 73 ? 1.641 -0.366 13.731 1.00 94.69 73 LEU A O 1
ATOM 553 N N . SER A 1 74 ? -0.157 -1.678 13.865 1.00 95.81 74 SER A N 1
ATOM 554 C CA . SER A 1 74 ? 0.611 -2.882 14.191 1.00 95.81 74 SER A CA 1
ATOM 555 C C . SER A 1 74 ? 1.136 -3.563 12.928 1.00 95.81 74 SER A C 1
ATOM 557 O O . SER A 1 74 ? 0.519 -3.498 11.861 1.00 95.81 74 SER A O 1
ATOM 559 N N . THR A 1 75 ? 2.260 -4.267 13.064 1.00 97.31 75 THR A N 1
ATOM 560 C CA . THR A 1 75 ? 2.838 -5.065 11.976 1.00 97.31 75 THR A CA 1
ATOM 561 C C . THR A 1 75 ? 1.865 -6.132 11.484 1.00 97.31 75 THR A C 1
ATOM 563 O O . THR A 1 75 ? 1.737 -6.318 10.280 1.00 97.31 75 THR A O 1
ATOM 566 N N . ASP A 1 76 ? 1.122 -6.780 12.382 1.00 97.88 76 ASP A N 1
ATOM 567 C CA . ASP A 1 76 ? 0.155 -7.817 12.008 1.00 97.88 76 ASP A CA 1
ATOM 568 C C . ASP A 1 76 ? -0.989 -7.260 11.156 1.00 97.88 76 ASP A C 1
ATOM 570 O O . ASP A 1 76 ? -1.350 -7.849 10.133 1.00 97.88 76 ASP A O 1
ATOM 574 N N . ALA A 1 77 ? -1.523 -6.091 11.529 1.00 96.62 77 ALA A N 1
ATOM 575 C CA . ALA A 1 77 ? -2.556 -5.423 10.745 1.00 96.62 77 ALA A CA 1
ATOM 576 C C . ALA A 1 77 ? -2.034 -5.019 9.356 1.00 96.62 77 ALA A C 1
ATOM 578 O O . ALA A 1 77 ? -2.730 -5.205 8.354 1.00 96.62 77 ALA A O 1
ATOM 579 N N . PHE A 1 78 ? -0.789 -4.539 9.277 1.00 97.12 78 PHE A N 1
ATOM 580 C CA . PHE A 1 78 ? -0.136 -4.245 8.003 1.00 97.12 78 PHE A CA 1
ATOM 581 C C . PHE A 1 78 ? 0.076 -5.500 7.144 1.00 97.12 78 PHE A C 1
ATOM 583 O O . PHE A 1 78 ? -0.260 -5.492 5.962 1.00 97.12 78 PHE A O 1
ATOM 590 N N . LEU A 1 79 ? 0.592 -6.592 7.714 1.00 97.56 79 LEU A N 1
ATOM 591 C CA . LEU A 1 79 ? 0.838 -7.839 6.982 1.00 97.56 79 LEU A CA 1
ATOM 592 C C . LEU A 1 79 ? -0.458 -8.440 6.432 1.00 97.56 79 LEU A C 1
ATOM 594 O O . LEU A 1 79 ? -0.465 -8.964 5.318 1.00 97.56 79 LEU A O 1
ATOM 598 N N . LEU A 1 80 ? -1.562 -8.343 7.178 1.00 97.75 80 LEU A N 1
ATOM 599 C CA . LEU A 1 80 ? -2.877 -8.774 6.703 1.00 97.75 80 LEU A CA 1
ATOM 600 C C . LEU A 1 80 ? -3.351 -7.940 5.502 1.00 97.75 80 LEU A C 1
ATOM 602 O O . LEU A 1 80 ? -3.800 -8.499 4.497 1.00 97.75 80 LEU A O 1
ATOM 606 N N . SER A 1 81 ? -3.197 -6.616 5.580 1.00 97.69 81 SER A N 1
ATOM 607 C CA . SER A 1 81 ? -3.463 -5.702 4.464 1.00 97.69 81 SER A CA 1
ATOM 608 C C . SER A 1 81 ? -2.581 -6.025 3.252 1.00 97.69 81 SER A C 1
ATOM 610 O O . SER A 1 81 ? -3.079 -6.144 2.134 1.00 97.69 81 SER A O 1
ATOM 612 N N . PHE A 1 82 ? -1.283 -6.265 3.465 1.00 97.50 82 PHE A N 1
ATOM 613 C CA . PHE A 1 82 ? -0.331 -6.549 2.392 1.00 97.50 82 PHE A CA 1
ATOM 614 C C . PHE A 1 82 ? -0.631 -7.871 1.686 1.00 97.50 82 PHE A C 1
ATOM 616 O O . PHE A 1 82 ? -0.647 -7.926 0.460 1.00 97.50 82 PHE A O 1
ATOM 623 N N . ARG A 1 83 ? -0.965 -8.926 2.438 1.00 97.62 83 ARG A N 1
ATOM 624 C CA . ARG A 1 83 ? -1.418 -10.201 1.859 1.00 97.62 83 ARG A CA 1
ATOM 625 C C . ARG A 1 83 ? -2.670 -10.024 1.005 1.00 97.62 83 ARG A C 1
ATOM 627 O O . ARG A 1 83 ? -2.756 -10.599 -0.075 1.00 97.62 83 ARG A O 1
ATOM 634 N N . SER A 1 84 ? -3.620 -9.217 1.472 1.00 97.50 84 SER A N 1
ATOM 635 C CA . SER A 1 84 ? -4.856 -8.924 0.738 1.00 97.50 84 SER A CA 1
ATOM 636 C C . SER A 1 84 ? -4.580 -8.138 -0.548 1.00 97.50 84 SER A C 1
ATOM 638 O O . SER A 1 84 ? -5.162 -8.431 -1.594 1.00 97.50 84 SER A O 1
ATOM 640 N N . PHE A 1 85 ? -3.651 -7.180 -0.494 1.00 97.50 85 PHE A N 1
ATOM 641 C CA . PHE A 1 85 ? -3.149 -6.466 -1.664 1.00 97.50 85 PHE A CA 1
ATOM 642 C C . PHE A 1 85 ? -2.518 -7.429 -2.679 1.00 97.50 85 PHE A C 1
ATOM 644 O O . PHE A 1 85 ? -2.982 -7.468 -3.818 1.00 97.50 85 PHE A O 1
ATOM 651 N N . VAL A 1 86 ? -1.560 -8.264 -2.258 1.00 96.88 86 VAL A N 1
ATOM 652 C CA . VAL A 1 86 ? -0.879 -9.237 -3.133 1.00 96.88 86 VAL A CA 1
ATOM 653 C C . VAL A 1 86 ? -1.872 -10.219 -3.755 1.00 96.88 86 VAL A C 1
ATOM 655 O O . VAL A 1 86 ? -1.816 -10.484 -4.952 1.00 96.88 86 VAL A O 1
ATOM 658 N N . ALA A 1 87 ? -2.848 -10.705 -2.983 1.00 97.25 87 ALA A N 1
ATOM 659 C CA . ALA A 1 87 ? -3.875 -11.613 -3.489 1.00 97.25 87 ALA A CA 1
ATOM 660 C C . ALA A 1 87 ? -4.744 -10.996 -4.603 1.00 97.25 87 ALA A C 1
ATOM 662 O O . ALA A 1 87 ? -5.256 -11.722 -5.451 1.00 97.25 87 ALA A O 1
ATOM 663 N N . ARG A 1 88 ? -4.928 -9.668 -4.611 1.00 95.69 88 ARG A N 1
ATOM 664 C CA . ARG A 1 88 ? -5.766 -8.964 -5.600 1.00 95.69 88 ARG A CA 1
ATOM 665 C C . ARG A 1 88 ? -4.981 -8.298 -6.726 1.00 95.69 88 ARG A C 1
ATOM 667 O O . ARG A 1 88 ? -5.558 -8.058 -7.784 1.00 95.69 88 ARG A O 1
ATOM 674 N N . ARG A 1 89 ? -3.724 -7.920 -6.489 1.00 94.50 89 ARG A N 1
ATOM 675 C CA . ARG A 1 89 ? -2.894 -7.140 -7.424 1.00 94.50 89 ARG A CA 1
ATOM 676 C C . ARG A 1 89 ? -1.674 -7.892 -7.949 1.00 94.50 89 ARG A C 1
ATOM 678 O O . ARG A 1 89 ? -1.086 -7.422 -8.911 1.00 94.50 89 ARG A O 1
ATOM 685 N N . GLY A 1 90 ? -1.362 -9.062 -7.397 1.00 92.19 90 GLY A N 1
ATOM 686 C CA . GLY A 1 90 ? -0.131 -9.79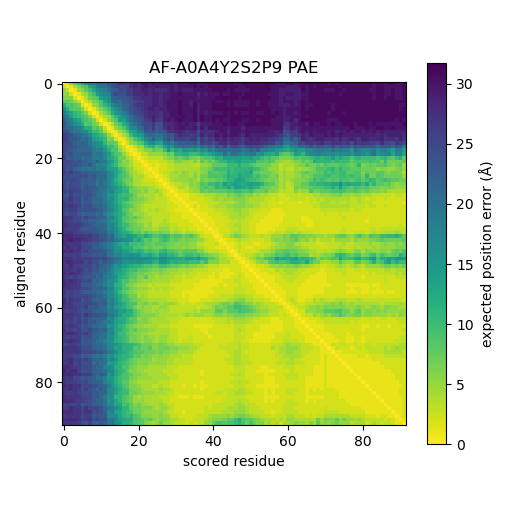0 -7.689 1.00 92.19 90 GLY A CA 1
ATOM 687 C C . GLY A 1 90 ? 0.999 -9.3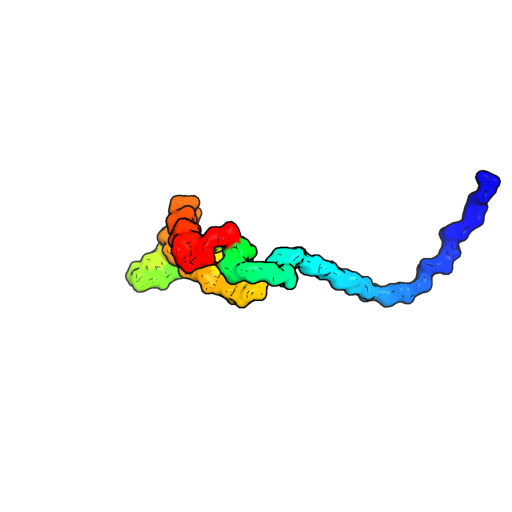89 -6.744 1.00 92.19 90 GLY A C 1
ATOM 688 O O . GLY A 1 90 ? 0.866 -8.450 -5.957 1.00 92.19 90 GLY A O 1
ATOM 689 N N . SER A 1 91 ? 2.098 -10.141 -6.789 1.00 90.94 91 SER A N 1
ATOM 690 C CA . SER A 1 91 ? 3.319 -9.729 -6.098 1.00 90.94 91 SER A CA 1
ATOM 691 C C . SER A 1 91 ? 3.929 -8.549 -6.850 1.00 90.94 91 SER A C 1
ATOM 693 O O . SER A 1 91 ? 4.071 -8.667 -8.069 1.00 90.94 91 SER A O 1
ATOM 695 N N . PRO A 1 92 ? 4.293 -7.466 -6.146 1.00 88.50 92 PRO A N 1
ATOM 696 C CA . PRO A 1 92 ? 5.325 -6.554 -6.619 1.00 88.50 92 PRO A CA 1
ATOM 697 C C . PRO A 1 92 ? 6.620 -7.318 -6.906 1.00 88.50 92 PRO A C 1
ATOM 699 O O . PRO A 1 92 ? 6.845 -8.359 -6.229 1.00 88.50 92 PRO A O 1
#

Sequence (92 aa):
MPVLSAVDLKVNLPRLSVPVSLPADRVEDSAVFEVVGVDLAGPLYIKQSTKVLAVLYTCALYRALHLELVSSLSTDAFLLSFRSFVARRGSP

Nearest PDB structures (foldseek):
  7pel-assembly1_E  TM=8.518E-01  e=1.658E+00  Simian T-lymphotropic virus 1
  7ouf-assembly1_E  TM=7.551E-01  e=2.125E+00  Simian T-lymphotropic virus 1
  3f6g-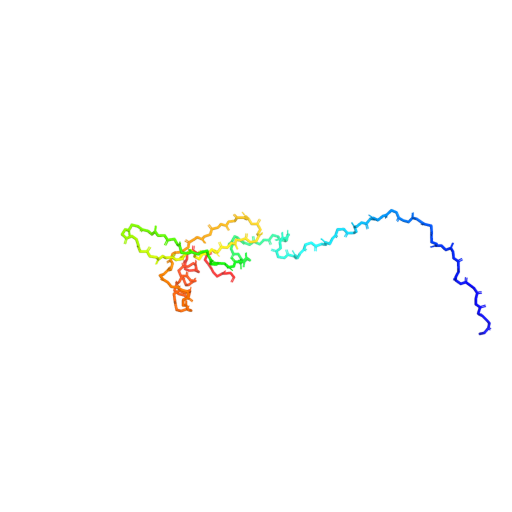assembly1_B  TM=5.739E-01  e=6.907E+00  Leptospira interrogans

Solvent-accessible surface area (backbone atoms only — not comparable to full-atom values): 5942 Å² total; per-residue (Å²): 137,86,84,88,82,95,80,86,89,81,76,81,72,76,88,73,74,75,78,77,78,74,62,60,76,60,69,58,90,73,61,84,47,44,50,64,50,77,50,74,48,66,83,40,68,49,86,91,72,43,61,27,31,39,39,39,42,32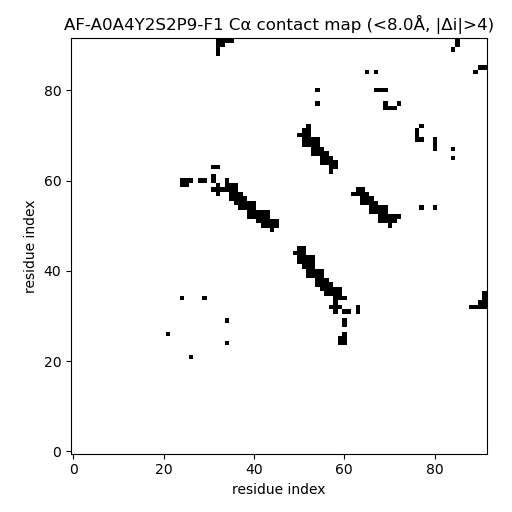,21,57,73,77,75,44,77,48,79,42,80,26,77,54,97,46,70,68,45,48,51,54,48,50,52,55,46,32,77,75,63,45,77,88

InterPro domains:
  IPR036397 Ribonuclease H superfamily [G3DSA:3.30.420.10] (25-92)

Organism: Araneus ventricosus (NCBI:txid182803)

Radius of gyration: 24.24 Å; Cα contacts (8 Å, |Δi|>4): 116; chains: 1; bounding box: 80×44×34 Å

Foldseek 3Di:
DDDDDDDDPPPDDDPPVPPDDDPCQQPPDDDFLPDWDWDKAAWDQDPPRQTWIWIWTARNHPRDTDIDIFNDPDPVSVVVVVVVCCVVPNDD

Secondary structure (DSSP, 8-state):
------------------PPPPPGGGTS---TTTSEEEEEEEEEEEGGGEEEEEEEEEETTT--EEEEEESSS-HHHHHHHHHHHHHHH---